Protein AF-A0A0C9WTI4-F1 (afdb_monomer_lite)

Structure (mmCIF, N/CA/C/O backbone):
data_AF-A0A0C9WTI4-F1
#
_entry.id   AF-A0A0C9WTI4-F1
#
loop_
_atom_site.group_PDB
_atom_site.id
_atom_site.type_symbol
_atom_site.label_atom_id
_atom_site.label_alt_id
_atom_site.label_comp_id
_atom_site.label_asym_id
_atom_site.label_entity_id
_atom_site.label_seq_id
_atom_site.pdbx_PDB_ins_code
_atom_site.Cartn_x
_atom_site.Cartn_y
_atom_site.Cartn_z
_atom_site.occupancy
_atom_site.B_iso_or_equiv
_atom_site.auth_seq_id
_atom_site.auth_comp_id
_atom_site.auth_asym_id
_atom_site.auth_atom_id
_atom_site.pdbx_PDB_model_num
ATOM 1 N N . MET A 1 1 ? -28.157 7.970 4.991 1.00 46.38 1 MET A N 1
ATOM 2 C CA . MET A 1 1 ? -27.303 8.705 5.942 1.00 46.38 1 MET A CA 1
ATOM 3 C C . MET A 1 1 ? -27.891 8.442 7.308 1.00 46.38 1 MET A C 1
ATOM 5 O O . MET A 1 1 ? -29.082 8.669 7.465 1.00 46.38 1 MET A O 1
ATOM 9 N N . ASN A 1 2 ? -27.107 7.858 8.211 1.00 49.44 2 ASN A N 1
ATOM 10 C CA . ASN A 1 2 ? -27.499 7.690 9.611 1.00 49.44 2 ASN A CA 1
ATOM 11 C C . ASN A 1 2 ? -27.690 9.090 10.224 1.00 49.44 2 ASN A C 1
ATOM 13 O O . ASN A 1 2 ? -27.047 10.039 9.757 1.00 49.44 2 ASN A O 1
ATOM 17 N N . GLY A 1 3 ? -28.611 9.234 11.175 1.00 49.94 3 GLY A N 1
ATOM 18 C CA . GLY A 1 3 ? -28.974 10.530 11.760 1.00 49.94 3 GLY A CA 1
ATOM 19 C C . GLY A 1 3 ? -27.786 11.222 12.439 1.00 49.94 3 GLY A C 1
ATOM 20 O O . GLY A 1 3 ? -26.771 10.588 12.736 1.00 49.94 3 GLY A O 1
ATOM 21 N N . GLU A 1 4 ? -27.889 12.533 12.673 1.00 54.50 4 GLU A N 1
ATOM 22 C CA . GLU A 1 4 ? -26.847 13.312 13.356 1.00 54.50 4 GLU A CA 1
ATOM 23 C C . GLU A 1 4 ? -26.429 12.632 14.677 1.00 54.50 4 GLU A C 1
ATOM 25 O O . GLU A 1 4 ? -27.241 12.457 15.578 1.00 54.50 4 GLU A O 1
ATOM 30 N N . GLY A 1 5 ? -25.161 12.214 14.780 1.00 65.69 5 GLY A N 1
ATOM 31 C CA . GLY A 1 5 ? -24.580 11.622 15.996 1.00 65.69 5 GLY A CA 1
ATOM 32 C C . GLY A 1 5 ? -24.674 10.095 16.133 1.00 65.69 5 GLY A C 1
ATOM 33 O O . GLY A 1 5 ? -23.891 9.518 16.888 1.00 65.69 5 GLY A O 1
ATOM 34 N N . GLU A 1 6 ? -25.514 9.418 15.349 1.00 71.88 6 GLU A N 1
ATOM 35 C CA . GLU A 1 6 ? -25.817 7.983 15.508 1.00 71.88 6 GLU A CA 1
ATOM 36 C C . GLU A 1 6 ? -24.569 7.084 15.384 1.00 71.88 6 GLU A C 1
ATOM 38 O O . GLU A 1 6 ? -24.421 6.091 16.095 1.00 71.88 6 GLU A O 1
ATOM 43 N N . THR A 1 7 ? -23.598 7.454 14.544 1.00 68.88 7 THR A N 1
ATOM 44 C CA . THR A 1 7 ? -22.332 6.710 14.399 1.00 68.88 7 THR A CA 1
ATOM 45 C C . THR A 1 7 ? -21.417 6.787 15.624 1.00 68.88 7 THR A C 1
ATOM 47 O O . THR A 1 7 ? -20.611 5.885 15.839 1.00 68.88 7 THR A O 1
ATOM 50 N N . PHE A 1 8 ? -21.523 7.831 16.453 1.00 70.62 8 PHE A N 1
ATOM 51 C CA . PHE A 1 8 ? -20.747 7.924 17.698 1.00 70.62 8 PHE A CA 1
ATOM 52 C C . PHE A 1 8 ? -21.374 7.125 18.840 1.00 70.62 8 PHE A C 1
ATOM 54 O O . PHE A 1 8 ? -20.646 6.660 19.715 1.00 70.62 8 PHE A O 1
ATOM 61 N N . GLU A 1 9 ? -22.694 6.947 18.811 1.00 73.19 9 GLU A N 1
ATOM 62 C CA . GLU A 1 9 ? -23.428 6.128 19.778 1.00 73.19 9 GLU A CA 1
ATOM 63 C C . GLU A 1 9 ? -23.311 4.636 19.452 1.00 73.19 9 GLU A C 1
ATOM 65 O O . GLU A 1 9 ? -23.040 3.822 20.332 1.00 73.19 9 GLU A O 1
ATOM 70 N N . THR A 1 10 ? -23.462 4.282 18.174 1.00 75.31 10 THR A N 1
ATOM 71 C CA . THR A 1 10 ? -23.406 2.891 17.693 1.00 75.31 10 THR A CA 1
ATOM 72 C C . THR A 1 10 ? -21.982 2.377 17.490 1.00 75.31 10 THR A C 1
ATOM 74 O O . THR A 1 10 ? -21.759 1.169 17.496 1.00 75.31 10 THR A O 1
ATOM 77 N N . GLY A 1 11 ? -21.013 3.275 17.286 1.00 75.69 11 GLY A N 1
ATOM 78 C CA . GLY A 1 11 ? -19.644 2.913 16.917 1.00 75.69 11 GLY A CA 1
ATOM 79 C C . GLY A 1 11 ? -19.504 2.376 15.488 1.00 75.69 11 GLY A C 1
ATOM 80 O O . GLY A 1 11 ? -18.427 1.899 15.130 1.00 75.69 11 GLY A O 1
ATOM 81 N N . ASP A 1 12 ? -20.555 2.448 14.664 1.00 80.88 12 ASP A N 1
ATOM 82 C CA . ASP A 1 12 ? -20.502 2.024 13.265 1.00 80.88 12 ASP A CA 1
ATOM 83 C C . ASP A 1 12 ? -19.943 3.148 12.381 1.00 80.88 12 ASP A C 1
ATOM 85 O O . ASP A 1 12 ? -20.636 4.101 12.028 1.00 80.88 12 ASP A O 1
ATOM 89 N N . PHE A 1 13 ? -18.672 3.025 11.996 1.00 81.31 13 PHE A N 1
ATOM 90 C CA . PHE A 1 13 ? -17.983 3.969 11.109 1.00 81.31 13 PHE A CA 1
ATOM 91 C C . PHE A 1 13 ? -17.934 3.499 9.651 1.00 81.31 13 PHE A C 1
ATOM 93 O O . PHE A 1 13 ? -17.133 4.003 8.860 1.00 81.31 13 PHE A O 1
ATOM 100 N N . LYS A 1 14 ? -18.764 2.527 9.256 1.00 85.12 14 LYS A N 1
ATOM 101 C CA . LYS A 1 14 ? -18.710 1.906 7.925 1.00 85.12 14 LYS A CA 1
ATOM 102 C C . LYS A 1 14 ? -18.801 2.908 6.777 1.00 85.12 14 LYS A C 1
ATOM 104 O O . LYS A 1 14 ? -18.098 2.760 5.778 1.00 85.12 14 LYS A O 1
ATOM 109 N N . TRP A 1 15 ? -19.666 3.914 6.882 1.00 86.75 15 TRP A N 1
ATOM 110 C CA . TRP A 1 15 ? -19.823 4.912 5.820 1.00 86.75 15 TRP A CA 1
ATOM 111 C C . TRP A 1 15 ? -18.640 5.876 5.752 1.00 86.75 15 TRP A C 1
ATOM 113 O O . TRP A 1 15 ? -18.192 6.201 4.657 1.00 86.75 15 TRP A O 1
ATOM 123 N N . GLN A 1 16 ? -18.082 6.256 6.899 1.00 87.00 16 GLN A N 1
ATOM 124 C CA . GLN A 1 16 ? -16.863 7.053 6.993 1.00 87.00 16 GLN A CA 1
ATOM 125 C C . GLN A 1 16 ? -15.672 6.283 6.416 1.00 87.00 16 GLN A C 1
ATOM 127 O O . GLN A 1 16 ? -14.932 6.829 5.607 1.00 87.00 16 GLN A O 1
ATOM 132 N N . ALA A 1 17 ? -15.535 4.996 6.746 1.00 86.94 17 ALA A N 1
ATOM 133 C CA . ALA A 1 17 ? -14.506 4.126 6.188 1.00 86.94 17 ALA A CA 1
ATOM 134 C C . ALA A 1 17 ? -14.614 4.021 4.656 1.00 86.94 17 ALA A C 1
ATOM 136 O O . ALA A 1 17 ? -13.601 4.112 3.969 1.00 86.94 17 ALA A O 1
ATOM 137 N N . ARG A 1 18 ? -15.831 3.903 4.106 1.00 90.00 18 ARG A N 1
ATOM 138 C CA . ARG A 1 18 ? -16.070 3.883 2.649 1.00 90.00 18 ARG A CA 1
ATOM 139 C C . ARG A 1 18 ? -15.779 5.220 1.972 1.00 90.00 18 ARG A C 1
ATOM 141 O O . ARG A 1 18 ? -15.244 5.240 0.873 1.00 90.00 18 ARG A O 1
ATOM 148 N N . MET A 1 19 ? -16.134 6.328 2.616 1.00 91.00 19 MET A N 1
ATOM 149 C CA . MET A 1 19 ? -15.829 7.664 2.105 1.00 91.00 19 MET A CA 1
ATOM 150 C C . MET A 1 19 ? -14.315 7.900 2.061 1.00 91.00 19 MET A C 1
ATOM 152 O O . MET A 1 19 ? -13.801 8.367 1.049 1.00 91.00 19 MET A O 1
ATOM 156 N N . MET A 1 20 ? -13.605 7.521 3.127 1.00 90.38 20 MET A N 1
ATOM 157 C CA . MET A 1 20 ? -12.145 7.603 3.190 1.00 90.38 20 MET A CA 1
ATOM 158 C C . MET A 1 20 ? -11.470 6.676 2.182 1.00 90.38 20 MET A C 1
ATOM 160 O O . MET A 1 20 ? -10.505 7.077 1.548 1.00 90.38 20 MET A O 1
ATOM 164 N N . ASP A 1 21 ? -11.996 5.465 1.998 1.00 91.88 21 ASP A N 1
ATOM 165 C CA . ASP A 1 21 ? -11.527 4.536 0.970 1.00 91.88 21 ASP A CA 1
ATOM 166 C C . ASP A 1 21 ? -11.633 5.148 -0.429 1.00 91.88 21 ASP A C 1
ATOM 168 O O . ASP A 1 21 ? -10.631 5.234 -1.129 1.00 91.88 21 ASP A O 1
ATOM 172 N N . ALA A 1 22 ? -12.796 5.697 -0.785 1.00 92.38 22 ALA A N 1
ATOM 173 C CA . ALA A 1 22 ? -12.987 6.360 -2.073 1.00 92.38 22 ALA A CA 1
ATOM 174 C C . ALA A 1 22 ? -12.048 7.564 -2.278 1.00 92.38 22 ALA A C 1
ATOM 176 O O . ALA A 1 22 ? -11.508 7.741 -3.372 1.00 92.38 22 ALA A O 1
ATOM 177 N N . LEU A 1 23 ? -11.842 8.382 -1.239 1.00 92.19 23 LEU A N 1
ATOM 178 C CA . LEU A 1 23 ? -10.931 9.527 -1.285 1.00 92.19 23 LEU A CA 1
ATOM 179 C C . LEU A 1 23 ? -9.483 9.081 -1.518 1.00 92.19 23 LEU A C 1
ATOM 181 O O . LEU A 1 23 ? -8.829 9.568 -2.440 1.00 92.19 23 LEU A O 1
ATOM 185 N N . ILE A 1 24 ? -8.996 8.146 -0.701 1.00 91.94 24 ILE A N 1
ATOM 186 C CA . ILE A 1 24 ? -7.615 7.664 -0.767 1.00 91.94 24 ILE A CA 1
ATOM 187 C C . ILE A 1 24 ? -7.369 6.957 -2.099 1.00 91.94 24 ILE A C 1
ATOM 189 O O . ILE A 1 24 ? -6.382 7.260 -2.759 1.00 91.94 24 ILE A O 1
ATOM 193 N N . THR A 1 25 ? -8.300 6.127 -2.573 1.00 92.06 25 THR A N 1
ATOM 194 C CA . THR A 1 25 ? -8.189 5.485 -3.890 1.00 92.06 25 THR A CA 1
ATOM 195 C C . THR A 1 25 ? -8.063 6.500 -5.029 1.00 92.06 25 THR A C 1
ATOM 197 O O . THR A 1 25 ? -7.290 6.276 -5.959 1.00 92.06 25 THR A O 1
ATOM 200 N N . ALA A 1 26 ? -8.770 7.633 -4.974 1.00 91.75 26 ALA A N 1
ATOM 201 C CA . ALA A 1 26 ? -8.634 8.677 -5.991 1.00 91.75 26 ALA A CA 1
ATOM 202 C C . ALA A 1 26 ? -7.247 9.356 -5.962 1.00 91.75 26 ALA A C 1
ATOM 204 O O . ALA A 1 26 ? -6.673 9.649 -7.017 1.00 91.75 26 ALA A O 1
ATOM 205 N N . LEU A 1 27 ? -6.694 9.581 -4.765 1.00 91.94 27 LEU A N 1
ATOM 206 C CA . LEU A 1 27 ? -5.349 10.141 -4.577 1.00 91.94 27 LEU A CA 1
ATOM 207 C C . LEU A 1 27 ? -4.263 9.160 -5.044 1.00 91.94 27 LEU A C 1
ATOM 209 O O . LEU A 1 27 ? -3.365 9.537 -5.797 1.00 91.94 27 LEU A O 1
ATOM 213 N N . GLU A 1 28 ? -4.408 7.887 -4.683 1.00 90.31 28 GLU A N 1
ATOM 214 C CA . GLU A 1 28 ? -3.537 6.777 -5.074 1.00 90.31 28 GLU A CA 1
ATOM 215 C C . GLU A 1 28 ? -3.483 6.592 -6.597 1.00 90.31 28 GLU A C 1
ATOM 217 O O . GLU A 1 28 ? -2.401 6.507 -7.179 1.00 90.31 28 GLU A O 1
ATOM 222 N N . GLN A 1 29 ? -4.638 6.604 -7.271 1.00 88.56 29 GLN A N 1
ATOM 223 C CA . GLN A 1 29 ? -4.710 6.533 -8.738 1.00 88.56 29 GLN A CA 1
ATOM 224 C C . GLN A 1 29 ? -4.041 7.729 -9.423 1.00 88.56 29 GLN A C 1
ATOM 226 O O . GLN A 1 29 ? -3.597 7.618 -10.567 1.00 88.56 29 GLN A O 1
ATOM 231 N N . SER A 1 30 ? -3.961 8.861 -8.724 1.00 88.56 30 SER A N 1
ATOM 232 C CA . SER A 1 30 ? -3.271 10.063 -9.191 1.00 88.56 30 SER A CA 1
ATOM 233 C C . SER A 1 30 ? -1.774 10.059 -8.855 1.00 88.56 30 SER A C 1
ATOM 235 O O . SER A 1 30 ? -1.075 10.979 -9.274 1.00 88.56 30 SER A O 1
ATOM 237 N N . LEU A 1 31 ? -1.276 9.037 -8.140 1.00 87.19 31 LEU A N 1
ATOM 238 C CA . LEU A 1 31 ? 0.099 8.929 -7.635 1.00 87.19 31 LEU A CA 1
ATOM 239 C C . LEU A 1 31 ? 0.509 10.138 -6.773 1.00 87.19 31 LEU A C 1
ATOM 241 O O . LEU A 1 31 ? 1.640 10.618 -6.859 1.00 87.19 31 LEU A O 1
ATOM 245 N N . ILE A 1 32 ? -0.433 10.656 -5.979 1.00 86.81 32 ILE A N 1
ATOM 246 C CA . ILE A 1 32 ? -0.223 11.807 -5.097 1.00 86.81 32 ILE A CA 1
ATOM 247 C C . ILE A 1 32 ? -0.142 11.329 -3.651 1.00 86.81 32 ILE A C 1
ATOM 249 O O . ILE A 1 32 ? -1.071 10.700 -3.142 1.00 86.81 32 ILE A O 1
ATOM 253 N N . ASP A 1 33 ? 0.942 11.707 -2.979 1.00 84.19 33 ASP A N 1
ATOM 254 C CA . ASP A 1 33 ? 1.075 11.539 -1.537 1.00 84.19 33 ASP A CA 1
ATOM 255 C C . ASP A 1 33 ? 0.171 12.528 -0.797 1.00 84.19 33 ASP A C 1
ATOM 257 O O . ASP A 1 33 ? -0.011 13.679 -1.204 1.00 84.19 33 ASP A O 1
ATOM 261 N N . PHE A 1 34 ? -0.372 12.095 0.336 1.00 84.62 34 PHE A N 1
ATOM 262 C CA . PHE A 1 34 ? -1.239 12.915 1.168 1.00 84.62 34 PHE A CA 1
ATOM 263 C C . PHE A 1 34 ? -0.821 12.844 2.631 1.00 84.62 34 PHE A C 1
ATOM 265 O O . PHE A 1 34 ? -0.174 11.908 3.097 1.00 84.62 34 PHE A O 1
ATOM 272 N N . THR A 1 35 ? -1.193 13.871 3.383 1.00 83.06 35 THR A N 1
ATOM 273 C CA . THR A 1 35 ? -1.044 13.894 4.834 1.00 83.06 35 THR A CA 1
ATOM 274 C C . THR A 1 35 ? -2.336 14.418 5.419 1.00 83.06 35 THR A C 1
ATOM 276 O O . THR A 1 35 ? -2.809 15.486 5.038 1.00 83.06 35 THR A O 1
ATOM 279 N N . GLU A 1 36 ? -2.891 13.677 6.366 1.00 72.50 36 GLU A N 1
ATOM 280 C CA . GLU A 1 36 ? -4.063 14.100 7.115 1.00 72.50 36 GLU A CA 1
ATOM 281 C C . GLU A 1 36 ? -3.762 14.098 8.610 1.00 72.50 36 GLU A C 1
ATOM 283 O O . GLU A 1 36 ? -3.044 13.239 9.122 1.00 72.50 36 GLU A O 1
ATOM 288 N N . ASN A 1 37 ? -4.330 15.069 9.323 1.00 71.06 37 ASN A N 1
ATOM 289 C CA . ASN A 1 37 ? -4.196 15.188 10.768 1.00 71.06 37 ASN A CA 1
ATOM 290 C C . ASN A 1 37 ? -5.550 14.897 11.422 1.00 71.06 37 ASN A C 1
ATOM 292 O O . ASN A 1 37 ? -6.368 15.796 11.607 1.00 71.06 37 ASN A O 1
ATOM 296 N N . PHE A 1 38 ? -5.794 13.626 11.741 1.00 65.19 38 PHE A N 1
ATOM 297 C CA . PHE A 1 38 ? -7.017 13.186 12.410 1.00 65.19 38 PHE A CA 1
ATOM 298 C C . PHE A 1 38 ? -6.730 12.203 13.542 1.00 65.19 38 PHE A C 1
ATOM 300 O O . PHE A 1 38 ? -5.856 11.341 13.453 1.00 65.19 38 PHE A O 1
ATOM 307 N N . SER A 1 39 ? -7.541 12.289 14.601 1.00 68.00 39 SER A N 1
ATOM 308 C CA . SER A 1 39 ? -7.587 11.263 15.641 1.00 68.00 39 SER A CA 1
ATOM 309 C C . SER A 1 39 ? -8.566 10.165 15.235 1.00 68.00 39 SER A C 1
ATOM 311 O O . SER A 1 39 ? -9.784 10.345 15.233 1.00 68.00 39 SER A O 1
ATOM 313 N N . TRP A 1 40 ? -8.016 9.005 14.898 1.00 69.19 40 TRP A N 1
ATOM 314 C CA . TRP A 1 40 ? -8.756 7.806 14.503 1.00 69.19 40 TRP A CA 1
ATOM 315 C C . TRP A 1 40 ? -9.139 6.918 15.698 1.00 69.19 40 TRP A C 1
ATOM 317 O O . TRP A 1 40 ? -9.752 5.866 15.514 1.00 69.19 40 TRP A O 1
ATOM 327 N N . PHE A 1 41 ? -8.807 7.338 16.922 1.00 69.56 41 PHE A N 1
ATOM 328 C CA . PHE A 1 41 ? -8.978 6.545 18.134 1.00 69.56 41 PHE A CA 1
ATOM 329 C C . PHE A 1 41 ? -10.421 6.567 18.657 1.00 69.56 41 PHE A C 1
ATOM 331 O O . PHE A 1 41 ? -11.035 7.622 18.846 1.00 69.56 41 PHE A O 1
ATOM 338 N N . CYS A 1 42 ? -10.952 5.386 18.963 1.00 68.88 42 CYS A N 1
ATOM 339 C CA . CYS A 1 42 ? -12.219 5.203 19.658 1.00 68.88 42 CYS A CA 1
ATOM 340 C C . CYS A 1 42 ? -11.980 4.658 21.072 1.00 68.88 42 CYS A C 1
ATOM 342 O O . CYS A 1 42 ? -11.618 3.496 21.231 1.00 68.88 42 CYS A O 1
ATOM 344 N N . ARG A 1 43 ? -12.274 5.455 22.114 1.00 67.25 43 ARG A N 1
ATOM 345 C CA . ARG A 1 43 ? -12.211 4.977 23.512 1.00 67.25 43 ARG A CA 1
ATOM 346 C C . ARG A 1 43 ? -13.139 3.787 23.773 1.00 67.25 43 ARG A C 1
ATOM 348 O O . ARG A 1 43 ? -12.716 2.835 24.410 1.00 67.25 43 ARG A O 1
ATOM 355 N N . GLY A 1 44 ? -14.371 3.832 23.259 1.00 67.00 44 GLY A N 1
ATOM 356 C CA . GLY A 1 44 ? -15.358 2.754 23.427 1.00 67.00 44 GLY A CA 1
ATOM 357 C C . GLY A 1 44 ? -15.037 1.472 22.653 1.00 67.00 44 GLY A C 1
ATOM 358 O O . GLY A 1 44 ? -15.598 0.428 22.953 1.00 67.00 44 GLY A O 1
ATOM 359 N N . CYS A 1 45 ? -14.115 1.544 21.692 1.00 63.59 45 CYS A N 1
ATOM 360 C CA . CYS A 1 45 ? -13.684 0.426 20.856 1.00 63.59 45 CYS A CA 1
ATOM 361 C C . CYS A 1 45 ? -12.282 -0.073 21.255 1.00 63.59 45 CYS A C 1
ATOM 363 O O . CYS A 1 45 ? -11.720 -0.944 20.599 1.00 63.59 45 CYS A O 1
ATOM 3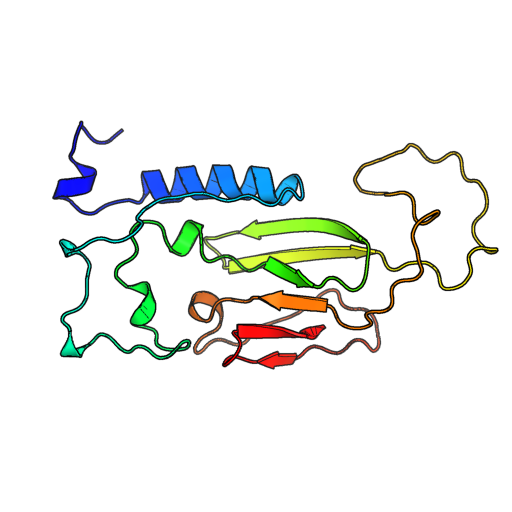65 N N . SER A 1 46 ? -11.681 0.503 22.303 1.00 70.44 46 SER A N 1
ATOM 366 C CA . SER A 1 46 ? -10.372 0.079 22.787 1.00 70.44 46 SER A CA 1
ATOM 367 C C . SER A 1 46 ? -10.489 -1.239 23.536 1.00 70.44 46 SER A C 1
ATOM 369 O O . SER A 1 46 ? -11.382 -1.431 24.360 1.00 70.44 46 SER A O 1
ATOM 371 N N . LEU A 1 47 ? -9.521 -2.122 23.313 1.00 73.94 47 LEU A N 1
ATOM 372 C CA . LEU A 1 47 ? -9.338 -3.279 24.174 1.00 73.94 47 LEU A CA 1
ATOM 373 C C . LEU A 1 47 ? -8.933 -2.836 25.591 1.00 73.94 47 LEU A C 1
ATOM 375 O O . LEU A 1 47 ? -8.316 -1.774 25.749 1.00 73.94 47 LEU A O 1
ATOM 379 N N . PRO A 1 48 ? -9.257 -3.637 26.625 1.00 80.94 48 PRO A N 1
ATOM 380 C CA . PRO A 1 48 ? -8.749 -3.400 27.968 1.00 80.94 48 PRO A CA 1
ATOM 381 C C . PRO A 1 48 ? -7.210 -3.430 27.967 1.00 80.94 48 PRO A C 1
ATOM 383 O O . PRO A 1 48 ? -6.622 -4.173 27.176 1.00 80.94 48 PRO A O 1
ATOM 386 N N . PRO A 1 49 ? -6.539 -2.689 28.871 1.00 80.12 49 PRO A N 1
ATOM 387 C CA . PRO A 1 49 ? -5.077 -2.584 28.887 1.00 80.12 49 PRO A CA 1
ATOM 388 C C . PRO A 1 49 ? -4.331 -3.923 28.924 1.00 80.12 49 PRO A C 1
ATOM 390 O O . PRO A 1 49 ? -3.232 -4.023 28.395 1.00 80.12 49 PRO A O 1
ATOM 393 N N . SER A 1 50 ? -4.933 -4.964 29.504 1.00 82.50 50 SER A N 1
ATOM 394 C CA . SER A 1 50 ? -4.373 -6.319 29.562 1.00 82.50 50 SER A CA 1
ATOM 395 C C . SER A 1 50 ? -4.287 -7.034 28.206 1.00 82.50 50 SER A C 1
ATOM 397 O O . SER A 1 50 ? -3.535 -7.996 28.088 1.00 82.50 50 SER A O 1
ATOM 399 N N . LEU A 1 51 ? -5.047 -6.590 27.200 1.00 79.00 51 LEU A N 1
ATOM 400 C CA . LEU A 1 51 ? -5.081 -7.159 25.845 1.00 79.00 51 LEU A CA 1
ATOM 401 C C . LEU A 1 51 ? -4.406 -6.251 24.800 1.00 79.00 51 LEU A C 1
ATOM 403 O O . LEU A 1 51 ? -4.347 -6.598 23.616 1.00 79.00 51 LEU A O 1
ATOM 407 N N . LEU A 1 52 ? -3.896 -5.089 25.221 1.00 74.75 52 LEU A N 1
ATOM 408 C CA . LEU A 1 52 ? -3.117 -4.194 24.371 1.00 74.75 52 LEU A CA 1
ATOM 409 C C . LEU A 1 52 ? -1.665 -4.675 24.330 1.00 74.75 52 LEU A C 1
ATOM 411 O O . LEU A 1 52 ? -0.908 -4.516 25.287 1.00 74.75 52 LEU A O 1
ATOM 415 N N . TYR A 1 53 ? -1.278 -5.262 23.202 1.00 77.44 53 TYR A N 1
ATOM 416 C CA . TYR A 1 53 ? 0.102 -5.636 22.931 1.00 77.44 53 TYR A CA 1
ATOM 417 C C . TYR A 1 53 ? 0.731 -4.563 22.042 1.00 77.44 53 TYR A C 1
ATOM 419 O O . TYR A 1 53 ? 0.190 -4.219 20.997 1.00 77.44 53 TYR A O 1
ATOM 427 N N . TYR A 1 54 ? 1.890 -4.048 22.450 1.00 77.00 54 TYR A N 1
ATOM 428 C CA . TYR A 1 54 ? 2.585 -2.951 21.760 1.00 77.00 54 TYR A CA 1
ATOM 429 C C . TYR A 1 54 ? 3.606 -3.428 20.718 1.00 77.00 54 TYR A C 1
ATOM 431 O O . TYR A 1 54 ? 4.474 -2.662 20.306 1.00 77.00 54 TYR A O 1
ATOM 439 N N . LYS A 1 55 ? 3.556 -4.705 20.326 1.00 78.94 55 LYS A N 1
ATOM 440 C CA . LYS A 1 55 ? 4.413 -5.216 19.253 1.00 78.94 55 LYS A CA 1
ATOM 441 C C . LYS A 1 55 ? 3.818 -4.841 17.898 1.00 78.94 55 LYS A C 1
ATOM 443 O O . LYS A 1 55 ? 2.604 -4.865 17.737 1.00 78.94 55 LYS A O 1
ATOM 448 N N . TRP A 1 56 ? 4.678 -4.528 16.935 1.00 69.69 56 TRP A N 1
ATOM 449 C CA . TRP A 1 56 ? 4.290 -4.094 15.588 1.00 69.69 56 TRP A CA 1
ATOM 450 C C . TRP A 1 56 ? 3.456 -5.126 14.819 1.00 69.69 56 TRP A C 1
ATOM 452 O O . TRP A 1 56 ? 2.594 -4.757 14.026 1.00 69.69 56 TRP A O 1
ATOM 462 N N . ASP A 1 57 ? 3.688 -6.408 15.079 1.00 71.75 57 ASP A N 1
ATOM 463 C CA . ASP A 1 57 ? 2.982 -7.550 14.496 1.00 71.75 57 ASP A CA 1
ATOM 464 C C . ASP A 1 57 ? 1.757 -7.987 15.318 1.00 71.75 57 ASP A C 1
ATOM 466 O O . ASP A 1 57 ? 1.055 -8.921 14.934 1.00 71.75 57 ASP A O 1
ATOM 470 N N . ALA A 1 58 ? 1.475 -7.333 16.453 1.00 78.94 58 ALA A N 1
ATOM 471 C CA . ALA A 1 58 ? 0.386 -7.746 17.321 1.00 78.94 58 ALA A CA 1
ATOM 472 C C . ALA A 1 58 ? -0.979 -7.478 16.662 1.00 78.94 58 ALA A C 1
ATOM 474 O O . ALA A 1 58 ? -1.306 -6.320 16.384 1.00 78.94 58 ALA A O 1
ATOM 475 N N . PRO A 1 59 ? -1.853 -8.496 16.538 1.00 73.81 59 PRO A N 1
ATOM 476 C CA . PRO A 1 59 ? -3.188 -8.311 15.971 1.00 73.81 59 PRO A CA 1
ATOM 477 C C . PRO A 1 59 ? -4.044 -7.292 16.734 1.00 73.81 59 PRO A C 1
ATOM 479 O O . PRO A 1 59 ? -4.954 -6.703 16.164 1.00 73.81 59 PRO A O 1
ATOM 482 N N . SER A 1 60 ? -3.765 -7.078 18.027 1.00 76.12 60 SER A N 1
ATOM 483 C CA . SER A 1 60 ? -4.537 -6.174 18.881 1.00 76.12 60 SER A CA 1
ATOM 484 C C . SER A 1 60 ? -4.128 -4.702 18.797 1.00 76.12 60 SER A C 1
ATOM 486 O O . SER A 1 60 ? -4.889 -3.855 19.269 1.00 76.12 60 SER A O 1
ATOM 488 N N . LEU A 1 61 ? -2.978 -4.382 18.184 1.00 75.44 61 LEU A N 1
ATOM 489 C CA . LEU A 1 61 ? -2.434 -3.018 18.114 1.00 75.44 61 LEU A CA 1
ATOM 490 C C . LEU A 1 61 ? -3.421 -2.040 17.453 1.00 75.44 61 LEU A C 1
ATOM 492 O O . LEU A 1 61 ? -3.579 -0.899 17.884 1.00 75.44 61 LEU A O 1
ATOM 496 N N . ASN A 1 62 ? -4.145 -2.534 16.449 1.00 74.25 62 ASN A N 1
ATOM 497 C CA . ASN A 1 62 ? -4.991 -1.748 15.554 1.00 74.25 62 ASN A CA 1
ATOM 498 C C . ASN A 1 62 ? -6.484 -1.751 15.942 1.00 74.25 62 ASN A C 1
ATOM 500 O O . ASN A 1 62 ? -7.288 -1.051 15.325 1.00 74.25 62 ASN A O 1
ATOM 504 N N . ASN A 1 63 ? -6.875 -2.475 16.998 1.00 72.94 63 ASN A N 1
ATOM 505 C CA . ASN A 1 63 ? -8.288 -2.716 17.334 1.00 72.94 63 ASN A CA 1
ATOM 506 C C . ASN A 1 63 ? -9.067 -1.474 17.801 1.00 72.94 63 ASN A C 1
ATOM 508 O O . ASN A 1 63 ? -10.290 -1.511 17.858 1.00 72.94 63 ASN A O 1
ATOM 512 N N . SER A 1 64 ? -8.385 -0.372 18.119 1.00 70.88 64 SER A N 1
ATOM 513 C CA . SER A 1 64 ? -9.020 0.871 18.584 1.00 70.88 64 SER A CA 1
ATOM 514 C C . SER A 1 64 ? -9.302 1.891 17.471 1.00 70.88 64 SER A C 1
ATOM 516 O O . SER A 1 64 ? -9.827 2.977 17.750 1.00 70.88 64 SER A O 1
ATOM 518 N N . GLY A 1 65 ? -8.960 1.571 16.217 1.00 76.12 65 GLY A N 1
ATOM 519 C CA . GLY A 1 65 ? -9.079 2.496 15.097 1.00 76.12 65 GLY A CA 1
ATOM 520 C C . GLY A 1 65 ? -10.414 2.449 14.360 1.00 76.12 65 GLY A C 1
ATOM 521 O O . GLY A 1 65 ? -10.829 1.410 13.863 1.00 76.12 65 GLY A O 1
ATOM 522 N N . ARG A 1 66 ? -11.066 3.610 14.232 1.00 78.81 66 ARG A N 1
ATOM 523 C CA . ARG A 1 66 ? -12.416 3.761 13.646 1.00 78.81 66 ARG A CA 1
ATOM 524 C C . ARG A 1 66 ? -12.485 3.498 12.142 1.00 78.81 66 ARG A C 1
ATOM 526 O O . ARG A 1 66 ? -13.459 2.949 11.650 1.00 78.81 66 ARG A O 1
ATOM 533 N N . ILE A 1 67 ? -11.461 3.933 11.418 1.00 81.44 67 ILE A N 1
ATOM 534 C CA . ILE A 1 67 ? -11.372 3.884 9.946 1.00 81.44 67 ILE A CA 1
ATOM 535 C C . ILE A 1 67 ? -10.023 3.322 9.493 1.00 81.44 67 ILE A C 1
ATOM 537 O O . ILE A 1 67 ? -9.610 3.499 8.351 1.00 81.44 67 ILE A O 1
ATOM 541 N N . LEU A 1 68 ? -9.317 2.659 10.410 1.00 81.50 68 LEU A N 1
ATOM 542 C CA . LEU A 1 68 ? -7.960 2.182 10.192 1.00 81.50 68 LEU A CA 1
ATOM 543 C C . LEU A 1 68 ? -7.842 1.225 8.994 1.00 81.50 68 LEU A C 1
ATOM 545 O O . LEU A 1 68 ? -6.891 1.401 8.243 1.00 81.50 68 LEU A O 1
ATOM 549 N N . PRO A 1 69 ? -8.808 0.324 8.702 1.00 80.50 69 PRO A N 1
ATOM 550 C CA . PRO A 1 69 ? -8.761 -0.489 7.482 1.00 80.50 69 PRO A CA 1
ATOM 551 C C . PRO A 1 69 ? -8.698 0.331 6.186 1.00 80.50 69 PRO A C 1
ATOM 553 O O . PRO A 1 69 ? -8.120 -0.129 5.206 1.00 80.50 69 PRO A O 1
ATOM 556 N N . SER A 1 70 ? -9.256 1.546 6.188 1.00 86.12 70 SER A N 1
ATOM 557 C CA . SER A 1 70 ? -9.224 2.445 5.035 1.00 86.12 70 SER A CA 1
ATOM 558 C C . SER A 1 70 ? -7.920 3.227 4.918 1.00 86.12 70 SER A C 1
ATOM 560 O O . SER A 1 70 ? -7.677 3.775 3.854 1.00 86.12 70 SER A O 1
ATOM 562 N N . ILE A 1 71 ? -7.104 3.315 5.968 1.00 86.25 71 ILE A N 1
ATOM 563 C CA . ILE A 1 71 ? -5.851 4.091 5.983 1.00 86.25 71 ILE A CA 1
ATOM 564 C C . ILE A 1 71 ? -4.637 3.163 5.894 1.00 86.25 71 ILE A C 1
ATOM 566 O O . ILE A 1 71 ? -3.673 3.460 5.197 1.00 86.25 71 ILE A O 1
ATOM 570 N N . PHE A 1 72 ? -4.683 2.031 6.597 1.00 85.94 72 PHE A N 1
ATOM 571 C CA . PHE A 1 72 ? -3.614 1.040 6.655 1.00 85.94 72 PHE A CA 1
ATOM 572 C C . PHE A 1 72 ? -3.606 0.201 5.371 1.00 85.94 72 PHE A C 1
ATOM 574 O O . PHE A 1 72 ? -4.102 -0.927 5.320 1.00 85.94 72 PHE A O 1
ATOM 581 N N . ARG A 1 73 ? -3.072 0.801 4.307 1.00 91.12 73 ARG A N 1
ATOM 582 C CA . ARG A 1 73 ? -2.975 0.224 2.965 1.00 91.12 73 ARG A CA 1
ATOM 583 C C . ARG A 1 73 ? -1.532 -0.145 2.638 1.00 91.12 73 ARG A C 1
ATOM 585 O O . ARG A 1 73 ? -0.612 0.466 3.186 1.00 91.12 73 ARG A O 1
ATOM 592 N N . PRO A 1 74 ? -1.312 -1.117 1.741 1.00 94.19 74 PRO A N 1
ATOM 593 C CA . PRO A 1 74 ? 0.000 -1.319 1.160 1.00 94.19 74 PRO A CA 1
ATOM 594 C C . PRO A 1 74 ? 0.416 -0.097 0.342 1.00 94.19 74 PRO A C 1
ATOM 596 O O . PRO A 1 74 ? -0.403 0.446 -0.396 1.00 94.19 74 PRO A O 1
ATOM 599 N N . TYR A 1 75 ? 1.679 0.311 0.431 1.00 94.12 75 TYR A N 1
ATOM 600 C CA . TYR A 1 75 ? 2.222 1.372 -0.417 1.00 94.12 75 TYR A CA 1
ATOM 601 C C . TYR A 1 75 ? 3.702 1.139 -0.718 1.00 9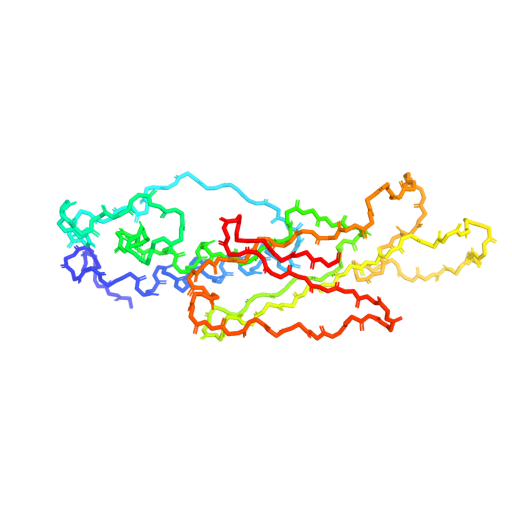4.12 75 TYR A C 1
ATOM 603 O O . TYR A 1 75 ? 4.425 0.529 0.069 1.00 94.12 75 TYR A O 1
ATOM 611 N N . ALA A 1 76 ? 4.166 1.621 -1.871 1.00 93.88 76 ALA A N 1
ATOM 612 C CA . ALA A 1 76 ? 5.575 1.551 -2.236 1.00 93.88 76 ALA A CA 1
ATOM 613 C C . ALA A 1 76 ? 6.357 2.624 -1.463 1.00 93.88 76 ALA A C 1
ATOM 615 O O . ALA A 1 76 ? 6.296 3.804 -1.800 1.00 93.88 76 ALA A O 1
ATOM 616 N N . ALA A 1 77 ? 7.087 2.219 -0.423 1.00 92.69 77 ALA A N 1
ATOM 617 C CA . ALA A 1 77 ? 7.947 3.113 0.353 1.00 92.69 77 ALA A CA 1
ATOM 618 C C . ALA A 1 77 ? 9.194 3.523 -0.445 1.00 92.69 77 ALA A C 1
ATOM 620 O O . ALA A 1 77 ? 9.704 4.635 -0.298 1.00 92.69 77 ALA A O 1
ATOM 621 N N . LYS A 1 78 ? 9.668 2.631 -1.321 1.00 92.31 78 LYS A N 1
ATOM 622 C CA . LYS A 1 78 ? 10.773 2.885 -2.243 1.00 92.31 78 LYS A CA 1
ATOM 623 C C . LYS A 1 78 ? 10.534 2.149 -3.549 1.00 92.31 78 LYS A C 1
ATOM 625 O O . LYS A 1 78 ? 10.189 0.976 -3.544 1.00 92.31 78 LYS A O 1
ATOM 630 N N . THR A 1 79 ? 10.763 2.832 -4.666 1.00 91.50 79 THR A N 1
ATOM 631 C CA . THR A 1 79 ? 10.570 2.268 -6.009 1.00 91.50 79 THR A CA 1
ATOM 632 C C . THR A 1 79 ? 11.869 2.317 -6.793 1.00 91.50 79 THR A C 1
ATOM 634 O O . THR A 1 79 ? 12.464 3.386 -6.941 1.00 91.50 79 THR A O 1
ATOM 637 N N . ALA A 1 80 ? 12.293 1.179 -7.342 1.00 89.31 80 ALA A N 1
ATOM 638 C CA . ALA A 1 80 ? 13.467 1.069 -8.211 1.00 89.31 80 ALA A CA 1
ATOM 639 C C . ALA A 1 80 ? 13.179 1.536 -9.657 1.00 89.31 80 ALA A C 1
ATOM 641 O O . ALA A 1 80 ? 13.607 0.916 -10.627 1.00 89.31 80 ALA A O 1
ATOM 642 N N . GLY A 1 81 ? 12.424 2.623 -9.828 1.00 87.69 81 GLY A N 1
ATOM 643 C CA . GLY A 1 81 ? 11.966 3.092 -11.135 1.00 87.69 81 GLY A CA 1
ATOM 644 C C . GLY A 1 81 ? 10.940 4.218 -11.048 1.00 87.69 81 GLY A C 1
ATOM 645 O O . GLY A 1 81 ? 10.773 4.842 -10.002 1.00 87.69 81 GLY A O 1
ATOM 646 N N . ILE A 1 82 ? 10.247 4.478 -12.160 1.00 87.25 82 ILE A N 1
ATOM 647 C CA . ILE A 1 82 ? 9.182 5.488 -12.239 1.00 87.25 82 ILE A CA 1
ATOM 648 C C . ILE A 1 82 ? 7.829 4.803 -12.015 1.00 87.25 82 ILE A C 1
ATOM 650 O O . ILE A 1 82 ? 7.458 3.971 -12.849 1.00 87.25 82 ILE A O 1
ATOM 654 N N . PRO A 1 83 ? 7.074 5.148 -10.957 1.00 89.94 83 PRO A N 1
ATOM 655 C CA . PRO A 1 83 ? 5.712 4.660 -10.760 1.00 89.94 83 PRO A CA 1
ATOM 656 C C . PRO A 1 83 ? 4.815 5.060 -11.937 1.00 89.94 83 PRO A C 1
ATOM 658 O O . PRO A 1 83 ? 4.837 6.211 -12.373 1.00 89.94 83 PRO A O 1
ATOM 661 N N . ILE A 1 84 ? 4.024 4.122 -12.457 1.00 90.69 84 ILE A N 1
ATOM 662 C CA . ILE A 1 84 ? 3.072 4.378 -13.557 1.00 90.69 84 IL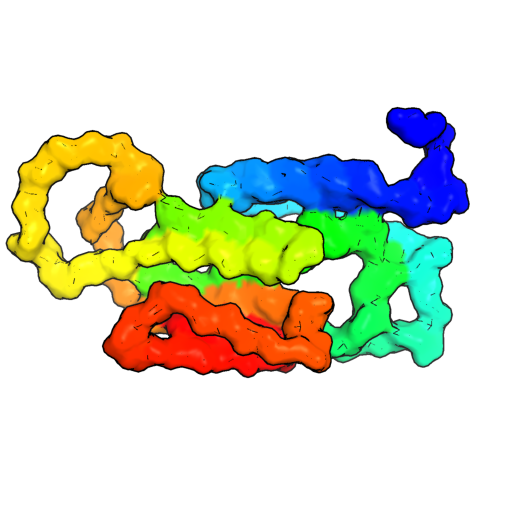E A CA 1
ATOM 663 C C . ILE A 1 84 ? 1.641 3.982 -13.214 1.00 90.69 84 ILE A C 1
ATOM 665 O O . ILE A 1 84 ? 0.703 4.444 -13.864 1.00 90.69 84 ILE A O 1
ATOM 669 N N . HIS A 1 85 ? 1.466 3.102 -12.230 1.00 91.50 85 HIS A N 1
ATOM 670 C CA . HIS A 1 85 ? 0.155 2.638 -11.823 1.00 91.50 85 HIS A CA 1
ATOM 671 C C . HIS A 1 85 ? 0.169 2.179 -10.371 1.00 91.50 85 HIS A C 1
ATOM 673 O O . HIS A 1 85 ? 1.085 1.476 -9.941 1.00 91.50 85 HIS A O 1
ATOM 679 N N . PHE A 1 86 ? -0.884 2.544 -9.654 1.00 93.75 86 PHE A N 1
ATOM 680 C CA . PHE A 1 86 ? -1.153 2.114 -8.297 1.00 93.75 86 PHE A CA 1
ATOM 681 C C . PHE A 1 86 ? -2.647 1.829 -8.186 1.00 93.75 86 PHE A C 1
ATOM 683 O O . PHE A 1 86 ? -3.478 2.651 -8.582 1.00 93.75 86 PHE A O 1
ATOM 690 N N . GLN A 1 87 ? -2.988 0.673 -7.629 1.00 94.38 87 GLN A N 1
ATOM 691 C CA . GLN A 1 87 ? -4.358 0.324 -7.297 1.00 94.38 87 GLN A CA 1
ATOM 692 C C . GLN A 1 87 ? -4.389 -0.580 -6.068 1.00 94.38 87 GLN A C 1
ATOM 694 O O . GLN A 1 87 ? -3.678 -1.584 -6.002 1.00 94.38 87 GLN A O 1
ATOM 699 N N . TYR A 1 88 ? -5.275 -0.267 -5.129 1.00 94.31 88 TYR A N 1
ATOM 700 C CA . TYR A 1 88 ? -5.560 -1.111 -3.978 1.00 94.31 88 TYR A CA 1
ATOM 701 C C . TYR A 1 88 ? -7.069 -1.302 -3.814 1.00 94.31 88 TYR A C 1
ATOM 703 O O . TYR A 1 88 ? -7.835 -0.345 -3.895 1.00 94.31 88 TYR A O 1
ATOM 711 N N . GLU A 1 89 ? -7.489 -2.546 -3.587 1.00 92.69 89 GLU A N 1
ATOM 712 C CA . GLU A 1 89 ? -8.878 -2.915 -3.309 1.00 92.69 89 GLU A CA 1
ATOM 713 C C . GLU A 1 89 ? -9.002 -3.426 -1.870 1.00 92.69 89 GLU A C 1
ATOM 715 O O . GLU A 1 89 ? -8.583 -4.543 -1.548 1.00 92.69 89 GLU A O 1
ATOM 720 N N . MET A 1 90 ? -9.636 -2.627 -1.012 1.00 89.06 90 MET A N 1
ATOM 721 C CA . MET A 1 90 ? -9.702 -2.863 0.432 1.00 89.06 90 MET A CA 1
ATOM 722 C C . MET A 1 90 ? -10.428 -4.164 0.812 1.00 89.06 90 MET A C 1
ATOM 724 O O . MET A 1 90 ? -10.025 -4.831 1.763 1.00 89.06 90 MET A O 1
ATOM 728 N N . ASN A 1 91 ? -11.479 -4.563 0.083 1.00 87.81 91 ASN A N 1
ATOM 729 C CA . ASN A 1 91 ? -12.282 -5.736 0.464 1.00 87.81 91 ASN A CA 1
ATOM 730 C C . ASN A 1 91 ? -11.551 -7.062 0.226 1.00 87.81 91 ASN A C 1
ATOM 732 O O . ASN A 1 91 ? -11.778 -8.041 0.937 1.00 87.81 91 ASN A O 1
ATOM 736 N N . THR A 1 92 ? -10.697 -7.103 -0.797 1.00 89.25 92 THR A N 1
ATOM 737 C CA . THR A 1 92 ? -9.941 -8.308 -1.163 1.00 89.25 92 THR A CA 1
ATOM 738 C C . THR A 1 92 ? -8.501 -8.267 -0.660 1.00 89.25 92 THR A C 1
ATOM 740 O O . THR A 1 92 ? -7.859 -9.312 -0.584 1.00 89.25 92 THR A O 1
ATOM 743 N N . GLY A 1 93 ? -7.990 -7.080 -0.316 1.00 90.12 93 GLY A N 1
ATOM 744 C CA . GLY A 1 93 ? -6.576 -6.862 -0.027 1.00 90.12 93 GLY A CA 1
ATOM 745 C C . GLY A 1 93 ? -5.695 -6.956 -1.276 1.00 90.12 93 GLY A C 1
ATOM 746 O O . GLY A 1 93 ? -4.488 -7.151 -1.156 1.00 90.12 93 GLY A O 1
ATOM 747 N N . THR A 1 94 ? -6.283 -6.868 -2.475 1.00 93.50 94 THR A N 1
ATOM 748 C CA . THR A 1 94 ? -5.531 -6.943 -3.731 1.00 93.50 94 THR A CA 1
ATOM 749 C C . THR A 1 94 ? -4.812 -5.627 -3.969 1.00 93.50 94 THR A C 1
ATOM 751 O O . THR A 1 94 ? -5.441 -4.573 -4.041 1.00 93.50 94 THR A O 1
ATOM 754 N N . PHE A 1 95 ? -3.498 -5.706 -4.137 1.00 95.12 95 PHE A N 1
ATOM 755 C CA . PHE A 1 95 ? -2.634 -4.574 -4.431 1.00 95.12 95 PHE A CA 1
ATOM 756 C C . PHE A 1 95 ? -1.954 -4.784 -5.784 1.00 95.12 95 PHE A C 1
ATOM 758 O O . PHE A 1 95 ? -1.344 -5.828 -6.020 1.00 95.12 95 PHE A O 1
ATOM 765 N N . THR A 1 96 ? -2.088 -3.805 -6.676 1.00 95.31 96 THR A N 1
ATOM 766 C CA . THR A 1 96 ? -1.452 -3.788 -7.995 1.00 95.31 96 THR A CA 1
ATOM 767 C C . THR A 1 96 ? -0.597 -2.542 -8.105 1.00 95.31 96 THR A C 1
ATOM 769 O O . THR A 1 96 ? -1.077 -1.422 -7.943 1.00 95.31 96 THR A O 1
ATOM 772 N N . TYR A 1 97 ? 0.673 -2.747 -8.419 1.00 95.19 97 TYR A N 1
ATOM 773 C CA . TYR A 1 97 ? 1.642 -1.678 -8.547 1.00 95.19 97 TYR A CA 1
ATOM 774 C C . TYR A 1 97 ? 2.519 -1.934 -9.760 1.00 95.19 97 TYR A C 1
ATOM 776 O O . TYR A 1 97 ? 2.987 -3.054 -9.960 1.00 95.19 97 TYR A O 1
ATOM 784 N N . ALA A 1 98 ? 2.707 -0.909 -10.585 1.00 92.62 98 ALA A N 1
ATOM 785 C CA . ALA A 1 98 ? 3.567 -0.993 -11.751 1.00 92.62 98 ALA A CA 1
ATOM 786 C C . ALA A 1 98 ? 4.484 0.221 -11.819 1.00 92.62 98 ALA A C 1
ATOM 788 O O . ALA A 1 98 ? 4.069 1.366 -11.611 1.00 92.62 98 ALA A O 1
ATOM 789 N N . TRP A 1 99 ? 5.732 -0.049 -12.173 1.00 90.50 99 TRP A N 1
ATOM 790 C CA . TRP A 1 99 ? 6.765 0.947 -12.387 1.00 90.50 99 TRP A CA 1
ATOM 791 C C . TRP A 1 99 ? 7.576 0.589 -13.629 1.00 90.50 99 TRP A C 1
ATOM 793 O O . TRP A 1 99 ? 7.519 -0.531 -14.138 1.00 90.50 99 TRP A O 1
ATOM 803 N N . VAL A 1 100 ? 8.308 1.567 -14.155 1.00 86.50 100 VAL A N 1
ATOM 804 C CA . VAL A 1 100 ? 9.199 1.376 -15.301 1.00 86.50 100 VAL A CA 1
ATOM 805 C C . VAL A 1 100 ? 10.635 1.694 -14.924 1.00 86.50 100 VAL A C 1
ATOM 807 O O . VAL A 1 100 ? 10.933 2.752 -14.366 1.00 86.50 100 VAL A O 1
ATOM 810 N N . ASN A 1 101 ? 11.534 0.786 -15.286 1.00 80.50 101 ASN A N 1
ATOM 811 C CA . ASN A 1 101 ? 12.965 0.982 -15.109 1.00 80.50 101 ASN A CA 1
ATOM 812 C C . ASN A 1 101 ? 13.515 1.900 -16.208 1.00 80.50 101 ASN A C 1
ATOM 814 O O . ASN A 1 101 ? 13.014 1.938 -17.340 1.00 80.50 101 ASN A O 1
ATOM 818 N N . SER A 1 102 ? 14.581 2.627 -15.878 1.00 67.88 102 SER A N 1
ATOM 819 C CA . SER A 1 102 ? 15.351 3.362 -16.879 1.00 67.88 102 SER A CA 1
ATOM 820 C C . SER A 1 102 ? 16.002 2.380 -17.850 1.00 67.88 102 SER A C 1
ATOM 822 O O . SER A 1 102 ? 16.558 1.375 -17.402 1.00 67.88 102 SER A O 1
ATOM 824 N N . PRO A 1 103 ? 15.999 2.648 -19.164 1.00 61.28 103 PRO A N 1
ATOM 825 C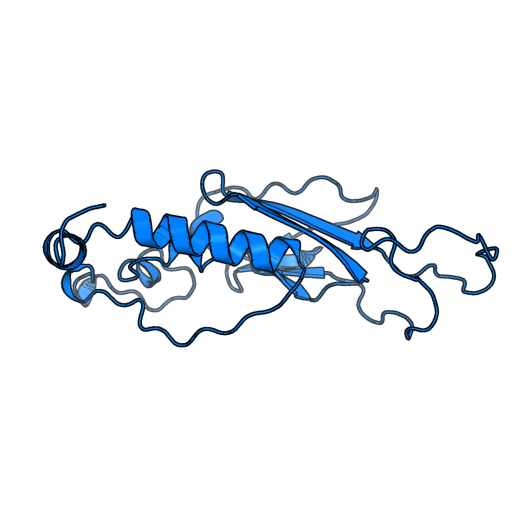 CA . PRO A 1 103 ? 16.795 1.851 -20.081 1.00 61.28 103 PRO A CA 1
ATOM 826 C C . PRO A 1 103 ? 18.289 1.983 -19.732 1.00 61.28 103 PRO A C 1
ATOM 828 O O . PRO A 1 103 ? 18.760 3.098 -19.501 1.00 61.28 103 PRO A O 1
ATOM 831 N N . PRO A 1 104 ? 19.061 0.882 -19.745 1.00 54.56 104 PRO A N 1
ATOM 832 C CA . PRO A 1 104 ? 20.482 0.896 -19.388 1.00 54.56 104 PRO A CA 1
ATOM 833 C C . PRO A 1 104 ? 21.360 1.668 -20.383 1.00 54.56 104 PRO A C 1
ATOM 835 O O . PRO A 1 104 ? 22.517 1.948 -20.084 1.00 54.56 104 PRO A O 1
ATOM 838 N N . ASN A 1 105 ? 20.834 2.023 -21.561 1.00 56.50 105 ASN A N 1
ATOM 839 C CA . ASN A 1 105 ? 21.570 2.771 -22.569 1.00 56.50 105 ASN A CA 1
ATOM 840 C C . ASN A 1 105 ? 20.774 4.007 -23.035 1.00 56.50 105 ASN A C 1
ATOM 842 O O . ASN A 1 105 ? 19.780 3.848 -23.754 1.00 56.50 105 ASN A O 1
ATOM 846 N N . PRO A 1 106 ? 21.197 5.236 -22.679 1.00 54.25 106 PRO A N 1
ATOM 847 C CA . PRO A 1 106 ? 20.534 6.464 -23.122 1.00 54.25 106 PRO A CA 1
ATOM 848 C C . PRO A 1 106 ? 20.612 6.676 -24.646 1.00 54.25 106 PRO A C 1
ATOM 850 O O . PRO A 1 106 ? 19.854 7.475 -25.186 1.00 54.25 106 PRO A O 1
ATOM 853 N N . ALA A 1 107 ? 21.487 5.949 -25.354 1.00 51.72 107 ALA A N 1
ATOM 854 C CA . ALA A 1 107 ? 21.687 6.076 -26.800 1.00 51.72 107 ALA A CA 1
ATOM 855 C C . ALA A 1 107 ? 20.755 5.200 -27.667 1.00 51.72 107 ALA A C 1
ATOM 857 O O . ALA A 1 107 ? 20.711 5.379 -28.882 1.00 51.72 107 ALA A O 1
ATOM 858 N N . SER A 1 108 ? 20.022 4.238 -27.089 1.00 50.41 108 SER A N 1
ATOM 859 C CA . SER A 1 108 ? 19.268 3.230 -27.862 1.00 50.41 108 SER A CA 1
ATOM 860 C C . SER A 1 108 ? 17.793 3.566 -28.103 1.00 50.41 108 SER A C 1
ATOM 862 O O . SER A 1 108 ? 17.062 2.722 -28.619 1.00 50.41 108 SER A O 1
ATOM 864 N N . GLN A 1 109 ? 17.321 4.760 -27.738 1.00 53.34 109 GLN A N 1
ATOM 865 C CA . GLN A 1 109 ? 15.912 5.123 -27.907 1.00 53.34 109 GLN A CA 1
ATOM 866 C C . GLN A 1 109 ? 15.764 6.274 -28.897 1.00 53.34 109 GLN A C 1
ATOM 868 O O . GLN A 1 109 ? 16.070 7.430 -28.618 1.00 53.34 109 GLN A O 1
ATOM 873 N N . THR A 1 110 ? 15.300 5.915 -30.092 1.00 46.44 110 THR A N 1
ATOM 874 C CA . THR A 1 110 ? 14.858 6.818 -31.153 1.00 46.44 110 THR A CA 1
ATOM 875 C C . THR A 1 110 ? 13.868 7.842 -30.597 1.00 46.44 110 THR A C 1
ATOM 877 O O . THR A 1 110 ? 12.971 7.487 -29.834 1.00 46.44 110 THR A O 1
ATOM 880 N N . HIS A 1 111 ? 14.006 9.103 -31.025 1.00 47.97 111 HIS A N 1
ATOM 881 C CA . HIS A 1 111 ? 13.031 10.189 -30.866 1.00 47.97 111 HIS A CA 1
ATOM 882 C C . HIS A 1 111 ? 11.672 9.791 -31.480 1.00 47.97 111 HIS A C 1
ATOM 884 O O . HIS A 1 111 ? 11.271 10.276 -32.538 1.00 47.97 111 HIS A O 1
ATOM 890 N N . LEU A 1 112 ? 10.936 8.882 -30.851 1.00 49.91 112 LEU A N 1
ATOM 891 C CA . LEU A 1 112 ? 9.549 8.655 -31.203 1.00 49.91 112 LEU A CA 1
ATOM 892 C C . LEU A 1 112 ? 8.778 9.829 -30.607 1.00 49.91 112 LEU A C 1
ATOM 894 O O . LEU A 1 112 ? 8.710 9.983 -29.389 1.00 49.91 112 LEU A O 1
ATOM 898 N N . LYS A 1 113 ? 8.223 10.674 -31.486 1.00 52.03 113 LYS A N 1
ATOM 899 C CA . LYS A 1 113 ? 7.131 11.619 -31.200 1.00 52.03 113 LYS A CA 1
ATOM 900 C C . LYS A 1 113 ? 5.903 10.835 -30.697 1.00 52.03 113 LYS A C 1
ATOM 902 O O . LYS A 1 113 ? 4.882 10.770 -31.369 1.00 52.03 113 LYS A O 1
ATOM 907 N N . GLY A 1 114 ? 6.028 10.156 -29.565 1.00 57.53 114 GLY A N 1
ATOM 908 C CA . GLY A 1 114 ? 4.924 9.499 -28.891 1.00 57.53 114 GLY A CA 1
ATOM 909 C C . GLY A 1 114 ? 4.120 10.543 -28.133 1.00 57.53 114 GLY A C 1
ATOM 910 O O . GLY A 1 114 ? 4.696 11.447 -27.523 1.00 57.53 114 GLY A O 1
ATOM 911 N N . GLU A 1 115 ? 2.796 10.426 -28.186 1.00 55.12 115 GLU A N 1
ATOM 912 C CA . GLU A 1 115 ? 1.895 11.210 -27.346 1.00 55.12 115 GLU A CA 1
ATOM 913 C C . GLU A 1 115 ? 2.336 11.110 -25.884 1.00 55.12 115 GLU A C 1
ATOM 915 O O . GLU A 1 115 ? 2.501 10.018 -25.333 1.00 55.12 115 GLU A O 1
ATOM 920 N N . LYS A 1 116 ? 2.560 12.269 -25.262 1.00 60.66 116 LYS A N 1
ATOM 921 C CA . LYS A 1 116 ? 2.863 12.357 -23.836 1.00 60.66 116 LYS A CA 1
ATOM 922 C C . LYS A 1 116 ? 1.628 11.868 -23.083 1.00 60.66 116 LYS A C 1
ATOM 924 O O . LYS A 1 116 ? 0.576 12.491 -23.167 1.00 60.66 116 LYS A O 1
ATOM 929 N N . SER A 1 117 ? 1.752 10.756 -22.370 1.00 67.81 117 SER A N 1
ATOM 930 C CA . SER A 1 117 ? 0.682 10.179 -21.557 1.00 67.81 117 SER A CA 1
ATOM 931 C C . SER A 1 117 ? 1.218 9.898 -20.161 1.00 67.81 117 SER A C 1
ATOM 933 O O . SER A 1 117 ? 2.381 9.525 -20.017 1.00 67.81 117 SER A O 1
ATOM 935 N N . VAL A 1 118 ? 0.372 10.044 -19.141 1.00 66.31 118 VAL A N 1
ATOM 936 C CA . VAL A 1 118 ? 0.718 9.750 -17.738 1.00 66.31 118 VAL A CA 1
ATOM 937 C C . VAL A 1 118 ? 1.238 8.313 -17.590 1.00 66.31 118 VAL A C 1
ATOM 939 O O . VAL A 1 118 ? 2.208 8.074 -16.884 1.00 66.31 118 VAL A O 1
ATOM 942 N N . PHE A 1 119 ? 0.685 7.372 -18.363 1.00 67.31 119 PHE A N 1
ATOM 943 C CA . PHE A 1 119 ? 1.084 5.958 -18.358 1.00 67.31 119 PHE A CA 1
ATOM 944 C C . PHE A 1 119 ? 2.354 5.654 -19.171 1.00 67.31 119 PHE A C 1
ATOM 946 O O . PHE A 1 119 ? 2.822 4.516 -19.209 1.00 67.31 119 PHE A O 1
ATOM 953 N N . LYS A 1 120 ? 2.908 6.653 -19.866 1.00 73.12 120 LYS A N 1
ATOM 954 C CA . LYS A 1 120 ? 4.156 6.559 -20.637 1.00 73.12 120 LYS A CA 1
ATOM 955 C C . LYS A 1 120 ? 5.027 7.773 -20.307 1.00 73.12 120 LYS A C 1
ATOM 957 O O . LYS A 1 120 ? 5.215 8.639 -21.170 1.00 73.12 120 LYS A O 1
ATOM 962 N N . PRO A 1 121 ? 5.529 7.866 -19.062 1.00 72.00 121 PRO A N 1
ATOM 963 C CA . PRO A 1 121 ? 6.328 9.005 -18.649 1.00 72.00 121 PRO A CA 1
ATOM 964 C C . PRO A 1 121 ? 7.622 9.081 -19.474 1.00 72.00 121 PRO A C 1
ATOM 966 O O . PRO A 1 121 ? 8.130 8.048 -19.934 1.00 72.00 121 PRO A O 1
ATOM 969 N N . PRO A 1 122 ? 8.184 10.287 -19.670 1.00 72.88 122 PRO A N 1
ATOM 970 C CA . PRO A 1 122 ? 9.496 10.440 -20.280 1.00 72.88 122 PRO A CA 1
ATOM 971 C C . PRO A 1 122 ? 10.542 9.646 -19.492 1.00 72.88 122 PRO A C 1
ATOM 973 O O . PRO A 1 122 ? 10.737 9.872 -18.304 1.00 72.88 122 PRO A O 1
ATOM 976 N N . ARG A 1 123 ? 11.236 8.732 -20.173 1.00 71.00 123 ARG A N 1
ATOM 977 C CA . ARG A 1 123 ? 12.312 7.901 -19.599 1.00 71.00 123 ARG A CA 1
ATOM 978 C C . ARG A 1 123 ? 13.698 8.540 -19.745 1.00 71.00 123 ARG A C 1
ATOM 980 O O . ARG A 1 123 ? 14.713 7.853 -19.691 1.00 71.00 123 ARG A O 1
ATOM 987 N N . MET A 1 124 ? 13.732 9.835 -20.061 1.00 66.56 124 MET A N 1
ATOM 988 C CA . MET A 1 124 ? 14.945 10.601 -20.340 1.00 66.56 124 MET A CA 1
ATOM 989 C C . MET A 1 124 ? 14.990 11.838 -19.448 1.00 66.56 124 MET A C 1
ATOM 991 O O . MET A 1 124 ? 13.950 12.410 -19.127 1.00 66.56 124 MET A O 1
ATOM 995 N N . GLY A 1 125 ? 16.200 12.291 -19.121 1.00 65.88 125 GLY A N 1
ATOM 996 C CA . GLY A 1 125 ? 16.421 13.549 -18.402 1.00 65.88 125 GLY A CA 1
ATOM 997 C C . GLY A 1 125 ? 16.390 13.443 -16.875 1.00 65.88 125 GLY A C 1
ATOM 998 O O . GLY A 1 125 ? 16.596 14.455 -16.214 1.00 65.88 125 GLY A O 1
ATOM 999 N N . HIS A 1 126 ? 16.188 12.248 -16.312 1.00 68.81 126 HIS A N 1
ATOM 1000 C CA . HIS A 1 126 ? 16.423 11.970 -14.892 1.00 68.81 126 HIS A CA 1
ATOM 1001 C C . HIS A 1 126 ? 17.778 11.256 -14.697 1.00 68.81 126 HIS A C 1
ATOM 1003 O O . HIS A 1 126 ? 18.245 10.568 -15.611 1.00 68.81 126 HIS A O 1
ATOM 1009 N N . PRO A 1 127 ? 18.420 11.390 -13.521 1.00 70.19 127 PRO A N 1
ATOM 1010 C CA . PRO A 1 127 ? 19.588 10.591 -13.158 1.00 70.19 127 PRO A CA 1
ATOM 1011 C C . PRO A 1 127 ? 19.318 9.084 -13.282 1.00 70.19 127 PRO A C 1
ATOM 1013 O O . PRO A 1 127 ? 18.170 8.639 -13.212 1.00 70.19 127 PRO A O 1
ATOM 1016 N N . ALA A 1 128 ? 20.378 8.294 -13.458 1.00 68.81 128 ALA A N 1
ATOM 1017 C CA . ALA A 1 128 ? 20.267 6.840 -13.418 1.00 68.81 128 ALA A CA 1
ATOM 1018 C C . ALA A 1 128 ? 19.760 6.392 -12.037 1.00 68.81 128 ALA A C 1
ATOM 1020 O O . ALA A 1 128 ? 20.214 6.899 -11.008 1.00 68.81 128 ALA A O 1
ATOM 1021 N N . PHE A 1 129 ? 18.820 5.446 -12.011 1.00 70.12 129 PHE A N 1
ATOM 1022 C CA . PHE A 1 129 ? 18.325 4.891 -10.756 1.00 70.12 129 PHE A CA 1
ATOM 1023 C C . PHE A 1 129 ? 19.430 4.078 -10.083 1.00 70.12 129 PHE A C 1
ATOM 1025 O O . PHE A 1 129 ? 20.023 3.191 -10.690 1.00 70.12 129 PHE A O 1
ATOM 1032 N N . MET A 1 130 ? 19.714 4.415 -8.826 1.00 67.44 130 MET A N 1
ATOM 1033 C CA . MET A 1 130 ? 20.765 3.778 -8.023 1.00 67.44 130 MET A CA 1
ATOM 1034 C C . MET A 1 130 ? 20.232 2.606 -7.191 1.00 67.44 130 MET A C 1
ATOM 1036 O O . MET A 1 130 ? 21.006 1.824 -6.648 1.00 67.44 130 MET A O 1
ATOM 1040 N N . PHE A 1 131 ? 18.909 2.498 -7.067 1.00 71.44 131 PHE A N 1
ATOM 1041 C CA . PHE A 1 131 ? 18.248 1.470 -6.279 1.00 71.44 131 PHE A CA 1
ATOM 1042 C C . PHE A 1 131 ? 17.845 0.308 -7.179 1.00 71.44 131 PHE A C 1
ATOM 1044 O O . PHE A 1 131 ? 17.237 0.522 -8.224 1.00 71.44 131 PHE A O 1
ATOM 1051 N N . LEU A 1 132 ? 18.198 -0.905 -6.758 1.00 81.94 132 LEU A N 1
ATOM 1052 C CA . LEU A 1 132 ? 17.888 -2.147 -7.471 1.00 81.94 132 LEU A CA 1
ATOM 1053 C C . LEU A 1 132 ? 16.647 -2.855 -6.922 1.00 81.94 132 LEU A C 1
ATOM 1055 O O . LEU A 1 132 ? 16.133 -3.750 -7.573 1.00 81.94 132 LEU A O 1
ATOM 1059 N N . GLU A 1 133 ? 16.194 -2.451 -5.738 1.00 91.06 133 GLU A N 1
ATOM 1060 C CA . GLU A 1 133 ? 15.142 -3.116 -4.975 1.00 91.06 133 GLU A CA 1
ATOM 1061 C C . GLU A 1 133 ? 13.989 -2.145 -4.720 1.00 91.06 133 GLU A C 1
ATOM 1063 O O . GLU A 1 133 ? 14.209 -0.978 -4.358 1.00 91.06 133 GLU A O 1
ATOM 1068 N N . THR A 1 134 ? 12.772 -2.633 -4.926 1.00 94.00 134 THR A N 1
ATOM 1069 C CA . THR A 1 134 ? 11.524 -1.950 -4.587 1.00 94.00 134 THR A CA 1
ATOM 1070 C C . THR A 1 134 ? 11.042 -2.460 -3.234 1.00 94.00 134 THR A C 1
ATOM 1072 O O . THR A 1 134 ? 10.947 -3.664 -3.007 1.00 94.00 134 THR A O 1
ATOM 1075 N N . GLU A 1 135 ? 10.723 -1.536 -2.333 1.00 95.81 135 GLU A N 1
ATOM 1076 C CA . GLU A 1 135 ? 10.257 -1.835 -0.981 1.00 95.81 135 GLU A CA 1
ATOM 1077 C C . GLU A 1 135 ? 8.806 -1.390 -0.852 1.00 95.81 135 GLU A C 1
ATOM 1079 O O . GLU A 1 135 ? 8.472 -0.211 -1.022 1.00 95.81 135 GLU A O 1
ATOM 1084 N N . ILE A 1 136 ? 7.937 -2.344 -0.549 1.00 95.62 136 ILE A N 1
ATOM 1085 C CA . ILE A 1 136 ? 6.500 -2.132 -0.444 1.00 95.62 136 ILE A CA 1
ATOM 1086 C C . ILE A 1 136 ? 6.104 -2.438 0.987 1.00 95.62 136 ILE A C 1
ATOM 1088 O O . ILE A 1 136 ? 6.211 -3.577 1.436 1.00 95.62 136 ILE A O 1
ATOM 1092 N N . PHE A 1 137 ? 5.628 -1.429 1.705 1.00 94.88 137 PHE A N 1
ATOM 1093 C CA . PHE A 1 137 ? 4.987 -1.663 2.985 1.00 94.88 137 PHE A CA 1
ATOM 1094 C C . PHE A 1 137 ? 3.718 -2.484 2.746 1.00 94.88 137 PHE A C 1
ATOM 1096 O O . PHE A 1 137 ? 2.879 -2.113 1.925 1.00 94.88 137 PHE A O 1
ATOM 1103 N N . LEU A 1 138 ? 3.585 -3.608 3.442 1.00 93.56 138 LEU A N 1
ATOM 1104 C CA . LEU A 1 138 ? 2.451 -4.518 3.374 1.00 93.56 138 LEU A CA 1
ATOM 1105 C C . LEU A 1 138 ? 1.984 -4.836 4.804 1.00 93.56 138 LEU A C 1
ATOM 1107 O O . LEU A 1 138 ? 2.596 -5.679 5.471 1.00 93.56 138 LEU A O 1
ATOM 1111 N N . PRO A 1 139 ? 0.887 -4.200 5.260 1.00 90.44 139 PRO A N 1
ATOM 1112 C CA . PRO A 1 139 ? 0.386 -4.337 6.619 1.00 90.44 139 PRO A CA 1
ATOM 1113 C C . PRO A 1 139 ? 0.210 -5.783 7.088 1.00 90.44 139 PRO A C 1
ATOM 1115 O O . PRO A 1 139 ? -0.408 -6.602 6.398 1.00 90.44 139 PRO A O 1
ATOM 1118 N N . SER A 1 140 ? 0.614 -6.064 8.327 1.00 86.94 140 SER A N 1
ATOM 1119 C CA . SER A 1 140 ? 0.366 -7.346 9.001 1.00 86.94 140 SER A CA 1
ATOM 1120 C C . SER A 1 140 ? -1.129 -7.666 9.072 1.00 86.94 140 SER A C 1
ATOM 1122 O O . SER A 1 140 ? -1.517 -8.819 8.942 1.00 86.94 140 SER A O 1
ATOM 1124 N N . GLN A 1 141 ? -2.008 -6.659 9.136 1.00 84.75 141 GLN A N 1
ATOM 1125 C CA . GLN A 1 141 ? -3.461 -6.860 9.060 1.00 84.75 141 GLN A CA 1
ATOM 1126 C C . GLN A 1 141 ? -3.905 -7.620 7.789 1.00 84.75 141 GLN A C 1
ATOM 1128 O O . GLN A 1 141 ? -4.939 -8.292 7.799 1.00 84.75 141 GLN A O 1
ATOM 1133 N N . LEU A 1 142 ? -3.137 -7.531 6.698 1.00 88.12 142 LEU A N 1
ATOM 1134 C CA . LEU A 1 142 ? -3.407 -8.230 5.440 1.00 88.12 142 LEU A CA 1
ATOM 1135 C C . LEU A 1 142 ? -2.647 -9.556 5.317 1.00 88.12 142 LEU A C 1
ATOM 1137 O O . LEU A 1 142 ? -3.159 -10.480 4.681 1.00 88.12 142 LEU A O 1
ATOM 1141 N N . ALA A 1 143 ? -1.452 -9.649 5.905 1.00 88.75 143 ALA A N 1
ATOM 1142 C CA . ALA A 1 143 ? -0.526 -10.763 5.706 1.00 88.75 143 ALA A CA 1
ATOM 1143 C C . ALA A 1 143 ? -0.443 -11.753 6.883 1.00 88.75 143 ALA A C 1
ATOM 1145 O O . ALA A 1 143 ? -0.098 -12.912 6.665 1.00 88.75 143 ALA A O 1
ATOM 1146 N N . HIS A 1 144 ? -0.787 -11.345 8.106 1.00 86.44 144 HIS A N 1
ATOM 1147 C CA . HIS A 1 144 ? -0.629 -12.158 9.312 1.00 86.44 144 HIS A CA 1
ATOM 1148 C C . HIS A 1 144 ? -1.411 -13.470 9.208 1.00 86.44 144 HIS A C 1
ATOM 1150 O O . HIS A 1 144 ? -2.615 -13.486 8.929 1.00 86.44 144 HIS A O 1
ATOM 1156 N N . GLY A 1 145 ? -0.712 -14.592 9.401 1.00 82.94 145 GLY A N 1
ATOM 1157 C CA . GLY A 1 145 ? -1.283 -15.935 9.258 1.00 82.94 145 GLY A CA 1
ATOM 1158 C C . GLY A 1 145 ? -1.742 -16.290 7.834 1.00 82.94 145 GLY A C 1
ATOM 1159 O O . GLY A 1 145 ? -2.442 -17.288 7.649 1.00 82.94 145 GLY A O 1
ATOM 1160 N N . ARG A 1 146 ? -1.376 -15.493 6.821 1.00 87.62 146 ARG A N 1
ATOM 1161 C CA . ARG A 1 146 ? -1.722 -15.686 5.406 1.00 87.62 146 ARG A CA 1
ATOM 1162 C C . ARG A 1 146 ? -0.457 -15.756 4.555 1.00 87.62 146 ARG A C 1
ATOM 1164 O O . ARG A 1 146 ? 0.606 -15.275 4.925 1.00 87.62 146 ARG A O 1
ATOM 1171 N N . ARG A 1 147 ? -0.568 -16.364 3.372 1.00 89.81 147 ARG A N 1
ATOM 1172 C CA . ARG A 1 147 ? 0.535 -16.411 2.405 1.00 89.81 147 ARG A CA 1
ATOM 1173 C C . ARG A 1 147 ? 0.408 -15.265 1.409 1.00 89.81 147 ARG A C 1
ATOM 1175 O O . ARG A 1 147 ? -0.576 -15.211 0.672 1.00 89.81 147 ARG A O 1
ATOM 1182 N N . VAL A 1 148 ? 1.425 -14.411 1.341 1.00 91.75 148 VAL A N 1
ATOM 1183 C CA . VAL A 1 148 ? 1.547 -13.366 0.316 1.00 91.75 148 VAL A CA 1
ATOM 1184 C C . VAL A 1 148 ? 1.857 -14.017 -1.034 1.00 91.75 148 VAL A C 1
ATOM 1186 O O . VAL A 1 148 ? 2.735 -14.874 -1.130 1.00 91.75 148 VAL A O 1
ATOM 1189 N N . ILE A 1 149 ? 1.107 -13.650 -2.075 1.00 93.25 149 ILE A N 1
ATOM 1190 C CA . ILE A 1 149 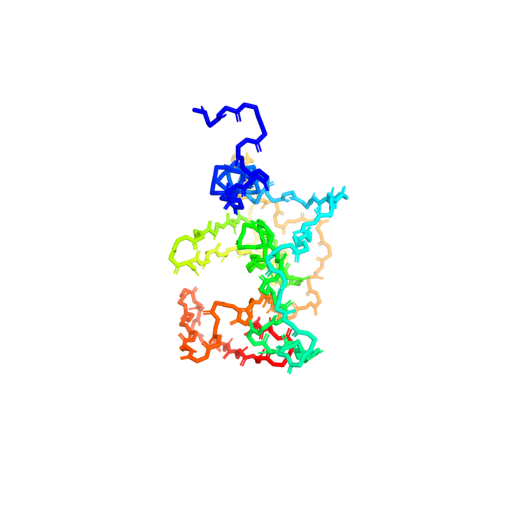? 1.289 -14.163 -3.438 1.00 93.25 149 ILE A CA 1
ATOM 1191 C C . ILE A 1 149 ? 1.634 -12.986 -4.343 1.00 93.25 149 ILE A C 1
ATOM 1193 O O . ILE A 1 149 ? 0.796 -12.114 -4.556 1.00 93.25 149 ILE A O 1
ATOM 1197 N N . VAL A 1 150 ? 2.837 -12.999 -4.913 1.00 94.44 150 VAL A N 1
ATOM 1198 C CA . VAL A 1 150 ? 3.297 -11.983 -5.868 1.00 94.44 150 VAL A CA 1
ATOM 1199 C C . VAL A 1 150 ? 3.232 -12.547 -7.287 1.00 94.44 150 VAL A C 1
ATOM 1201 O O . VAL A 1 150 ? 3.599 -13.698 -7.532 1.00 94.44 150 VAL A O 1
ATOM 1204 N N . LYS A 1 151 ? 2.720 -11.750 -8.229 1.00 93.94 151 LYS A N 1
ATOM 1205 C CA . LYS A 1 151 ? 2.583 -12.095 -9.653 1.00 93.94 151 LYS A CA 1
ATOM 1206 C C . LYS A 1 151 ? 3.012 -10.907 -10.511 1.00 93.94 151 LYS A C 1
ATOM 1208 O O . LYS A 1 151 ? 2.907 -9.773 -10.065 1.00 93.94 151 LYS A O 1
ATOM 1213 N N . GLY A 1 152 ? 3.419 -11.177 -11.752 1.00 89.69 152 GLY A N 1
ATOM 1214 C CA . GLY A 1 152 ? 3.758 -10.135 -12.730 1.00 89.69 152 GLY A CA 1
ATOM 1215 C C . GLY A 1 152 ? 5.213 -9.663 -12.706 1.00 89.69 152 GLY A C 1
ATOM 1216 O O . GLY A 1 152 ? 5.512 -8.676 -13.361 1.00 89.69 152 GLY A O 1
ATOM 1217 N N . LEU A 1 153 ? 6.094 -10.361 -11.981 1.00 90.50 153 LEU A N 1
ATOM 1218 C CA . LEU A 1 153 ? 7.538 -10.119 -12.013 1.00 90.50 153 LEU A CA 1
ATOM 1219 C C . LEU A 1 153 ? 8.192 -10.774 -13.237 1.00 90.50 153 LEU A C 1
ATOM 1221 O O . LEU A 1 153 ? 7.696 -11.796 -13.734 1.00 90.50 153 LEU A O 1
ATOM 1225 N N . ASP A 1 154 ? 9.309 -10.209 -13.694 1.00 87.00 154 ASP A N 1
ATOM 1226 C CA . ASP A 1 154 ? 10.060 -10.720 -14.835 1.00 87.00 154 ASP A CA 1
ATOM 1227 C C . ASP A 1 154 ? 10.838 -11.997 -14.477 1.00 87.00 154 ASP A C 1
ATOM 1229 O O . ASP A 1 154 ? 11.009 -12.405 -13.322 1.00 87.00 154 ASP A O 1
ATOM 1233 N N . ARG A 1 155 ? 11.316 -12.696 -15.512 1.00 84.62 155 ARG A N 1
ATOM 1234 C CA . ARG A 1 155 ? 12.049 -13.952 -15.340 1.00 84.62 155 ARG A CA 1
ATOM 1235 C C . ARG A 1 155 ? 13.408 -13.693 -14.681 1.00 84.62 155 ARG A C 1
ATOM 1237 O O . ARG A 1 155 ? 14.360 -13.325 -15.360 1.00 84.62 155 ARG A O 1
ATOM 1244 N N . GLY A 1 156 ? 13.513 -14.012 -13.394 1.00 84.62 156 GLY A N 1
ATOM 1245 C CA . GLY A 1 156 ? 14.749 -13.892 -12.609 1.00 84.62 156 GLY A CA 1
ATOM 1246 C C . GLY A 1 156 ? 14.606 -12.983 -11.393 1.00 84.62 156 GLY A C 1
ATOM 1247 O O . GLY A 1 156 ? 15.429 -13.082 -10.480 1.00 84.62 156 GLY A O 1
ATOM 1248 N N . ASP A 1 157 ? 13.541 -12.185 -11.356 1.00 88.56 157 ASP A N 1
ATOM 1249 C CA . ASP A 1 157 ? 13.184 -11.367 -10.207 1.00 88.56 157 ASP A CA 1
ATOM 1250 C C . ASP A 1 157 ? 12.849 -12.253 -9.008 1.00 88.56 157 ASP A C 1
ATOM 1252 O O . ASP A 1 157 ? 12.316 -13.368 -9.130 1.00 88.56 157 ASP A O 1
ATOM 1256 N N . LYS A 1 158 ? 13.178 -11.749 -7.825 1.00 92.75 158 LYS A N 1
ATOM 1257 C CA . LYS A 1 158 ? 12.908 -12.414 -6.556 1.00 92.75 158 LYS A CA 1
ATOM 1258 C C . LYS A 1 158 ? 11.995 -11.521 -5.744 1.00 92.75 158 LYS A C 1
ATOM 1260 O O . LYS A 1 158 ? 11.930 -10.327 -5.966 1.00 92.75 158 LYS A O 1
ATOM 1265 N N . HIS A 1 159 ? 11.272 -12.120 -4.815 1.00 94.56 159 HIS A N 1
ATOM 1266 C CA . HIS A 1 159 ? 10.544 -11.350 -3.828 1.00 94.56 159 HIS A CA 1
ATOM 1267 C C . HIS A 1 159 ? 10.650 -12.030 -2.476 1.00 94.56 159 HIS A C 1
ATOM 1269 O O . HIS A 1 159 ? 10.722 -13.261 -2.389 1.00 94.56 159 HIS A O 1
ATOM 1275 N N . GLN A 1 160 ? 10.643 -11.224 -1.427 1.00 94.62 160 GLN A N 1
ATOM 1276 C CA . GLN A 1 160 ? 10.662 -11.695 -0.055 1.00 94.62 160 GLN A CA 1
ATOM 1277 C C . GLN A 1 160 ? 9.774 -10.791 0.788 1.00 94.62 160 GLN A C 1
ATOM 1279 O O . GLN A 1 160 ? 9.953 -9.580 0.802 1.00 94.62 160 GLN A O 1
ATOM 1284 N N . TYR A 1 161 ? 8.817 -11.384 1.498 1.00 93.88 161 TYR A N 1
ATOM 1285 C CA . TYR A 1 161 ? 8.047 -10.670 2.508 1.00 93.88 161 TYR A CA 1
ATOM 1286 C C . TYR A 1 161 ? 8.665 -10.905 3.884 1.00 93.88 161 TYR A C 1
ATOM 1288 O O . TYR A 1 161 ? 8.871 -12.058 4.272 1.00 93.88 161 TYR A O 1
ATOM 1296 N N . ASP A 1 162 ? 8.941 -9.822 4.602 1.00 91.31 162 ASP A N 1
ATOM 1297 C CA . ASP A 1 162 ? 9.339 -9.843 6.005 1.00 91.31 162 ASP A CA 1
ATOM 1298 C C . ASP A 1 162 ? 8.227 -9.217 6.860 1.00 91.31 162 ASP A C 1
ATOM 1300 O O . ASP A 1 162 ? 7.856 -8.054 6.689 1.00 91.31 162 ASP A O 1
ATOM 1304 N N . GLU A 1 163 ? 7.680 -10.008 7.782 1.00 86.56 163 GLU A N 1
ATOM 1305 C CA . GLU A 1 163 ? 6.551 -9.623 8.632 1.00 86.56 163 GLU A CA 1
ATOM 1306 C C . GLU A 1 163 ? 6.959 -8.655 9.753 1.00 86.56 163 GLU A C 1
ATOM 1308 O O . GLU A 1 163 ? 6.123 -7.888 10.225 1.00 86.56 163 GLU A O 1
ATOM 1313 N N . ASN A 1 164 ? 8.236 -8.629 10.155 1.00 84.88 164 ASN A N 1
ATOM 1314 C CA . ASN A 1 164 ? 8.700 -7.758 11.239 1.00 84.88 164 ASN A CA 1
ATOM 1315 C C . ASN A 1 164 ? 8.716 -6.268 10.827 1.00 84.88 164 ASN A C 1
ATOM 1317 O O . ASN A 1 164 ? 8.034 -5.474 11.481 1.00 84.88 164 ASN A O 1
ATOM 1321 N N . PRO A 1 165 ? 9.377 -5.862 9.720 1.00 87.31 165 PRO A N 1
ATOM 1322 C CA . PRO A 1 165 ? 9.206 -4.521 9.174 1.00 87.31 165 PRO A CA 1
ATOM 1323 C C . PRO A 1 165 ? 7.890 -4.362 8.393 1.00 87.31 165 PRO A C 1
ATOM 1325 O O . PRO A 1 165 ? 7.556 -3.240 8.027 1.00 87.31 165 PRO A O 1
ATOM 1328 N N . GLN A 1 166 ? 7.140 -5.449 8.153 1.00 91.81 166 GLN A N 1
ATOM 1329 C CA . GLN A 1 166 ? 5.949 -5.468 7.296 1.00 91.81 166 GLN A CA 1
ATOM 1330 C C . GLN A 1 166 ? 6.276 -4.981 5.880 1.00 91.81 166 GLN A C 1
ATOM 1332 O O . GLN A 1 166 ? 5.556 -4.165 5.308 1.00 91.81 166 GLN A O 1
ATOM 1337 N N . THR A 1 167 ? 7.370 -5.490 5.309 1.00 94.69 167 THR A N 1
ATOM 1338 C CA . THR A 1 167 ? 7.896 -5.035 4.017 1.00 94.69 167 THR A CA 1
ATOM 1339 C C . THR A 1 167 ? 8.028 -6.197 3.047 1.00 94.69 167 THR A C 1
ATOM 1341 O O . THR A 1 167 ? 8.610 -7.238 3.353 1.00 94.69 167 THR A O 1
ATOM 1344 N N . LEU A 1 168 ? 7.480 -6.009 1.853 1.00 95.62 168 LEU A N 1
ATOM 1345 C CA . LEU A 1 168 ? 7.718 -6.837 0.686 1.00 95.62 168 LEU A CA 1
ATOM 1346 C C . LEU A 1 168 ? 8.850 -6.215 -0.137 1.00 95.62 168 LEU A C 1
ATOM 1348 O O . LEU A 1 168 ? 8.719 -5.099 -0.638 1.00 95.62 168 LEU A O 1
ATOM 1352 N N . PHE A 1 169 ? 9.931 -6.968 -0.283 1.00 95.19 169 PHE A N 1
ATOM 1353 C CA . PHE A 1 169 ? 11.074 -6.649 -1.127 1.00 95.19 169 PHE A CA 1
ATOM 1354 C C . PHE A 1 169 ? 10.903 -7.321 -2.487 1.00 95.19 169 PHE A C 1
ATOM 1356 O O . PHE A 1 169 ? 10.516 -8.497 -2.541 1.00 95.19 169 PHE A O 1
ATOM 1363 N N . ILE A 1 170 ? 11.166 -6.571 -3.558 1.00 93.00 170 ILE A N 1
ATOM 1364 C CA . ILE A 1 170 ? 11.137 -7.009 -4.962 1.00 93.00 170 ILE A CA 1
ATOM 1365 C C . ILE A 1 170 ? 12.431 -6.570 -5.642 1.00 93.00 170 ILE A C 1
ATOM 1367 O O . ILE A 1 170 ? 12.722 -5.351 -5.584 1.00 93.00 170 ILE A O 1
#

Foldseek 3Di:
DPDVCVCLVVVQCPVVLVVLLVVVQVCQQVVHDDDDDDDQFDPVQQDDPVQDDPAQLRPRVCRGGSNCLSVPAKDWPFDQAAWQGWGADSVLNDTDTDGDAQDPDPPPDPPDPDP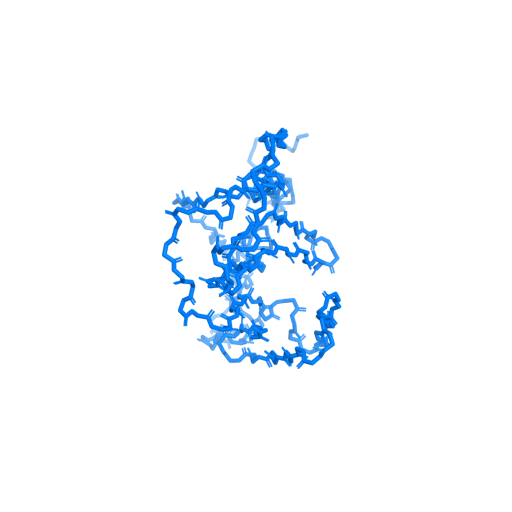DDSNDHDSDDDDHRPDPKIKMQAGSNSPVVHDDDDDDDDVPDDWDQDSRSSIIID

pLDDT: mean 80.17, std 13.06, range [46.38, 95.81]

InterPro domains:
  IPR013780 Glycosyl hydrolase, all-beta [G3DSA:2.60.40.1180] (59-170)
  IPR041036 Glycoside hydrolase family 5, C-terminal domain [PF18564] (73-170)

Sequence (170 aa):
MNGEGETFETGDFKWQARMMDALITALEQSLIDFTENFSWFCRGCSLPPSLLYYKWDAPSLNNSGRILPSIFRPYAAKTAGIPIHFQYEMNTGTFTYAWVNSPPNPASQTHLKGEKSVFKPPRMGHPAFMFLETEIFLPSQLAHGRRVIVKGLDRGDKHQYDENPQTLFI

Secondary structure (DSSP, 8-state):
-PPTTHHHHH---HHHHHHHHHHHHHHHHTT---------B-GGGPPPGGG---STT-TTTTTTBSSHHHH---EEEE-SSEEEEEEEETTTTEEEEEEEPPPS-TTS--------BTTB---SSSPPP-----EEE--HHHHTTS--------TT---EEETTTTEEE-

Organism: NCBI:txid1095629

Radius of gyration: 19.97 Å; chains: 1; bounding box: 51×32×61 Å